Protein AF-Q2F6H3-F1 (afdb_monomer)

Organism: Anthopleura elegantissima (NCBI:txid6110)

InterPro domains:
  IPR001507 Zona pellucida domain [PS51034] (1-74)
  IPR042235 Zona pellucida, ZP-C domain [G3DSA:2.60.40.4100] (1-104)
  IPR055355 ZP-C domain [PF00100] (4-67)

Radius of gyration: 40.19 Å; Cα contacts (8 Å, |Δi|>4): 117; chains: 1; bounding box: 58×63×116 Å

Structure (mmCIF, N/CA/C/O backbone):
data_AF-Q2F6H3-F1
#
_entry.id   AF-Q2F6H3-F1
#
loop_
_atom_site.group_PDB
_atom_site.id
_atom_site.type_symbol
_atom_site.label_atom_id
_atom_site.label_alt_id
_atom_site.label_comp_id
_atom_site.label_asym_id
_atom_site.label_entity_id
_atom_site.label_seq_id
_atom_site.pdbx_PDB_ins_code
_atom_site.Cartn_x
_atom_site.Cartn_y
_atom_site.Cartn_z
_atom_site.occupancy
_atom_site.B_iso_or_equiv
_atom_site.auth_seq_id
_atom_site.auth_comp_id
_atom_site.auth_asym_id
_atom_site.auth_atom_id
_atom_site.pdbx_PDB_model_num
ATOM 1 N N . THR A 1 1 ? 6.925 -10.513 13.597 1.00 54.00 1 THR A N 1
ATOM 2 C CA . THR A 1 1 ? 6.490 -9.971 12.298 1.00 54.00 1 THR A CA 1
ATOM 3 C C . THR A 1 1 ? 6.135 -11.144 11.428 1.00 54.00 1 THR A C 1
ATOM 5 O O . THR A 1 1 ? 6.968 -12.026 11.260 1.00 54.00 1 THR A O 1
ATOM 8 N N . GLU A 1 2 ? 4.896 -11.218 10.959 1.00 65.94 2 GLU A N 1
ATOM 9 C CA . GLU A 1 2 ? 4.576 -12.183 9.911 1.00 65.94 2 GLU A CA 1
ATOM 10 C C . GLU A 1 2 ? 5.309 -11.773 8.621 1.00 65.94 2 GLU A C 1
ATOM 12 O O . GLU A 1 2 ? 5.440 -10.583 8.328 1.00 65.94 2 GLU A O 1
ATOM 17 N N . GLY A 1 3 ? 5.913 -12.741 7.930 1.00 72.31 3 GLY A N 1
ATOM 18 C CA . GLY A 1 3 ? 6.694 -12.494 6.714 1.00 72.31 3 GLY A CA 1
ATOM 19 C C . GLY A 1 3 ? 5.813 -12.311 5.475 1.00 72.31 3 GLY A C 1
ATOM 20 O O . GLY A 1 3 ? 4.623 -12.594 5.518 1.00 72.31 3 GLY A O 1
ATOM 21 N N . TYR A 1 4 ? 6.418 -11.912 4.348 1.00 77.69 4 TYR A N 1
ATOM 22 C CA . TYR A 1 4 ? 5.740 -11.749 3.047 1.00 77.69 4 TYR A CA 1
ATOM 23 C C . TYR A 1 4 ? 4.875 -12.963 2.650 1.00 77.69 4 TYR A C 1
ATOM 25 O O . TYR A 1 4 ? 3.814 -12.811 2.048 1.00 77.69 4 TYR A O 1
ATOM 33 N N . ASP A 1 5 ? 5.312 -14.171 3.015 1.00 81.44 5 ASP A N 1
ATOM 34 C CA . ASP A 1 5 ? 4.651 -15.433 2.671 1.00 81.44 5 ASP A CA 1
ATOM 35 C C . ASP A 1 5 ? 3.561 -15.877 3.666 1.00 81.44 5 ASP A C 1
ATOM 37 O O . ASP A 1 5 ? 2.988 -16.958 3.501 1.00 81.44 5 ASP A O 1
ATOM 41 N N . SER A 1 6 ? 3.235 -15.071 4.683 1.00 83.00 6 SER A N 1
ATOM 42 C CA . SER A 1 6 ? 2.181 -15.421 5.642 1.00 83.00 6 SER A CA 1
ATOM 43 C C . SER A 1 6 ? 0.797 -15.421 4.993 1.00 83.00 6 SER A C 1
ATOM 45 O O . SER A 1 6 ? 0.596 -14.819 3.939 1.00 83.00 6 SER A O 1
ATOM 47 N N . LYS A 1 7 ? -0.162 -16.152 5.570 1.00 83.88 7 LYS A N 1
ATOM 48 C CA . LYS A 1 7 ? -1.519 -16.315 5.026 1.00 83.88 7 LYS A CA 1
ATOM 49 C C . LYS A 1 7 ? -2.559 -15.927 6.080 1.00 83.88 7 LYS A C 1
ATOM 51 O O . LYS A 1 7 ? -2.333 -16.202 7.255 1.00 83.88 7 LYS A O 1
ATOM 56 N N . PRO A 1 8 ? -3.723 -15.389 5.670 1.00 85.50 8 PRO A N 1
ATOM 57 C CA . PRO A 1 8 ? -4.172 -15.142 4.294 1.00 85.50 8 PRO A CA 1
ATOM 58 C C . PRO A 1 8 ? -3.537 -13.894 3.657 1.00 85.50 8 PRO A C 1
ATOM 60 O O . PRO A 1 8 ? -3.096 -12.987 4.350 1.00 85.50 8 PRO A O 1
ATOM 63 N N . GLN A 1 9 ? -3.512 -13.844 2.319 1.00 86.12 9 GLN A N 1
ATOM 64 C CA . GLN A 1 9 ? -2.998 -12.700 1.551 1.00 86.12 9 GLN A CA 1
ATOM 65 C C . GLN A 1 9 ? -4.082 -12.118 0.659 1.00 86.12 9 GLN A C 1
ATOM 67 O O . GLN A 1 9 ? -4.829 -12.859 0.021 1.00 86.12 9 GLN A O 1
ATOM 72 N N . TYR A 1 10 ? -4.091 -10.793 0.560 1.00 88.19 10 TYR A N 1
ATOM 73 C CA . TYR A 1 10 ? -4.896 -10.052 -0.397 1.00 88.19 10 TYR A CA 1
ATOM 74 C C . TYR A 1 10 ? -3.974 -9.348 -1.397 1.00 88.19 10 TYR A C 1
ATOM 76 O O . TYR A 1 10 ? -3.231 -8.435 -1.035 1.00 88.19 10 TYR A O 1
ATOM 84 N N . VAL A 1 11 ? -3.982 -9.804 -2.650 1.00 90.12 11 VAL A N 1
ATOM 85 C CA . VAL A 1 11 ? -3.079 -9.299 -3.693 1.00 90.12 11 VAL A CA 1
ATOM 86 C C . VAL A 1 11 ? -3.758 -8.156 -4.439 1.00 90.12 11 VAL A C 1
ATOM 88 O O . VAL A 1 11 ? -4.625 -8.397 -5.269 1.00 90.12 11 VAL A O 1
ATOM 91 N N . PHE A 1 12 ? -3.342 -6.917 -4.169 1.00 91.56 12 PHE A N 1
ATOM 92 C CA . PHE A 1 12 ? -3.881 -5.724 -4.840 1.00 91.56 12 PHE A CA 1
ATOM 93 C C . PHE A 1 12 ? -3.101 -5.338 -6.110 1.00 91.56 12 PHE A C 1
ATOM 95 O O . PHE A 1 12 ? -3.677 -4.752 -7.023 1.00 91.56 12 PHE A O 1
ATOM 102 N N . ILE A 1 13 ? -1.815 -5.698 -6.220 1.00 92.00 13 ILE A N 1
ATOM 103 C CA . ILE A 1 13 ? -0.996 -5.544 -7.436 1.00 92.00 13 ILE A CA 1
ATOM 104 C C . ILE A 1 13 ? -0.248 -6.853 -7.702 1.00 92.00 13 ILE A C 1
ATOM 106 O O . ILE A 1 13 ? 0.410 -7.384 -6.809 1.00 92.00 13 ILE A O 1
ATOM 110 N N . ASN A 1 14 ? -0.301 -7.351 -8.938 1.00 90.69 14 ASN A N 1
ATOM 111 C CA . ASN A 1 14 ? 0.447 -8.528 -9.379 1.00 90.69 14 ASN A CA 1
ATOM 112 C C . ASN A 1 14 ? 1.144 -8.249 -10.714 1.00 90.69 14 ASN A C 1
ATOM 114 O O . ASN A 1 14 ? 0.485 -7.872 -11.678 1.00 90.69 14 ASN A O 1
ATOM 118 N N . ASN A 1 15 ? 2.465 -8.450 -10.788 1.00 87.75 15 ASN A N 1
ATOM 119 C CA . ASN A 1 15 ? 3.271 -8.187 -11.991 1.00 87.75 15 ASN A CA 1
ATOM 120 C C . ASN A 1 15 ? 2.976 -6.814 -12.625 1.00 87.75 15 ASN A C 1
ATOM 122 O O . ASN A 1 15 ? 2.718 -6.716 -13.823 1.00 87.75 15 ASN A O 1
ATOM 126 N N . SER A 1 16 ? 2.967 -5.766 -11.795 1.00 89.44 16 SER A N 1
ATOM 127 C CA . SER A 1 16 ? 2.662 -4.383 -12.193 1.00 89.44 16 SER A CA 1
ATOM 128 C C . SER A 1 16 ? 1.230 -4.139 -12.696 1.00 89.44 16 SER A C 1
ATOM 130 O O . SER A 1 16 ? 0.927 -3.027 -13.116 1.00 89.44 16 SER A O 1
ATOM 132 N N . CYS A 1 17 ? 0.341 -5.132 -12.631 1.00 90.19 17 CYS A N 1
ATOM 133 C CA . CYS A 1 17 ? -1.080 -4.992 -12.936 1.00 90.19 17 CYS A CA 1
ATOM 134 C C . CYS A 1 17 ? -1.894 -4.830 -11.651 1.00 90.19 17 CYS A C 1
ATOM 136 O O . CYS A 1 17 ? -1.713 -5.596 -10.701 1.00 90.19 17 CYS A O 1
ATOM 138 N N . GLY A 1 18 ? -2.806 -3.857 -11.631 1.00 91.19 18 GLY A N 1
ATOM 139 C CA . GLY A 1 18 ? -3.804 -3.733 -10.571 1.00 91.19 18 GLY A CA 1
ATOM 140 C C . GLY A 1 18 ? -4.789 -4.901 -10.594 1.00 91.19 18 GLY A C 1
ATOM 141 O O . GLY A 1 18 ? -5.194 -5.335 -11.669 1.00 91.19 18 GLY A O 1
ATOM 142 N N . GLN A 1 19 ? -5.133 -5.418 -9.417 1.00 90.75 19 GLN A N 1
ATOM 143 C CA . GLN A 1 19 ? -6.074 -6.534 -9.235 1.00 90.75 19 GLN A CA 1
ATOM 144 C C . GLN A 1 19 ? -7.292 -6.153 -8.380 1.00 90.75 19 GLN A C 1
ATOM 146 O O . GLN A 1 19 ? -8.260 -6.901 -8.328 1.00 90.75 19 GLN A O 1
ATOM 151 N N . ASP A 1 20 ? -7.233 -5.012 -7.690 1.00 90.75 20 ASP A N 1
ATOM 152 C CA . ASP A 1 20 ? -8.292 -4.509 -6.817 1.00 90.75 20 ASP A CA 1
ATOM 153 C C . ASP A 1 20 ? -9.052 -3.365 -7.503 1.00 90.75 20 ASP A C 1
ATOM 155 O O . ASP A 1 20 ? -8.435 -2.437 -8.027 1.00 90.75 20 ASP A O 1
ATOM 159 N N . ASP A 1 21 ? -10.384 -3.406 -7.470 1.00 90.75 21 ASP A N 1
ATOM 160 C CA . ASP A 1 21 ? -11.243 -2.434 -8.165 1.00 90.75 21 ASP A CA 1
ATOM 161 C C . ASP A 1 21 ? -11.153 -1.008 -7.593 1.00 90.75 21 ASP A C 1
ATOM 163 O O . ASP A 1 21 ? -11.455 -0.026 -8.272 1.00 90.75 21 ASP A O 1
ATOM 167 N N . THR A 1 22 ? -10.747 -0.868 -6.330 1.00 92.94 22 THR A N 1
ATOM 168 C CA . THR A 1 22 ? -10.556 0.428 -5.664 1.00 92.94 22 THR A CA 1
ATOM 169 C C . THR A 1 22 ? -9.140 0.974 -5.842 1.00 92.94 22 THR A C 1
ATOM 171 O O . THR A 1 22 ? -8.866 2.118 -5.456 1.00 92.94 22 THR A O 1
ATOM 174 N N . LEU A 1 23 ? -8.235 0.180 -6.425 1.00 93.81 23 LEU A N 1
ATOM 175 C CA . LEU A 1 23 ? -6.858 0.566 -6.666 1.00 93.81 23 LEU A CA 1
ATOM 176 C C . LEU A 1 23 ? -6.777 1.629 -7.762 1.00 93.81 23 LEU A C 1
ATOM 178 O O . LEU A 1 23 ? -7.063 1.403 -8.935 1.00 93.81 23 LEU A O 1
ATOM 182 N N . LYS A 1 24 ? -6.251 2.787 -7.388 1.00 95.19 24 LYS A N 1
ATOM 183 C CA . LYS A 1 24 ? -5.747 3.792 -8.318 1.00 95.19 24 LYS A CA 1
ATOM 184 C C . LYS A 1 24 ? -4.242 3.624 -8.414 1.00 95.19 24 LYS A C 1
ATOM 186 O O . LYS A 1 24 ? -3.501 4.095 -7.547 1.00 95.19 24 LYS A O 1
ATOM 191 N N . TYR A 1 25 ? -3.811 2.932 -9.458 1.00 93.56 25 TYR A N 1
ATOM 192 C CA . TYR A 1 25 ? -2.411 2.692 -9.767 1.00 93.56 25 TYR A CA 1
ATOM 193 C C . TYR A 1 25 ? -2.204 2.762 -11.275 1.00 93.56 25 TYR A C 1
ATOM 195 O O . TYR A 1 25 ? -2.883 2.073 -12.030 1.00 93.56 25 TYR A O 1
ATOM 203 N N . ASP A 1 26 ? -1.260 3.596 -11.692 1.00 89.50 26 ASP A N 1
ATOM 204 C CA . ASP A 1 26 ? -0.837 3.724 -13.081 1.00 89.50 26 ASP A CA 1
ATOM 205 C C . ASP A 1 26 ? 0.670 3.474 -13.133 1.00 89.50 26 ASP A C 1
ATOM 207 O O . ASP A 1 26 ? 1.455 4.235 -12.554 1.00 89.50 26 ASP A O 1
ATOM 211 N N . PHE A 1 27 ? 1.065 2.364 -13.757 1.00 89.44 27 PHE A N 1
ATOM 212 C CA . PHE A 1 27 ? 2.469 1.988 -13.864 1.00 89.44 27 PHE A CA 1
ATOM 213 C C . PHE A 1 27 ? 3.199 2.965 -14.789 1.00 89.44 27 PHE A C 1
ATOM 215 O O . PHE A 1 27 ? 2.817 3.160 -15.941 1.00 89.44 27 PHE A O 1
ATOM 222 N N . LYS A 1 28 ? 4.313 3.522 -14.308 1.00 88.00 28 LYS A N 1
ATOM 223 C CA . LYS A 1 28 ? 5.231 4.339 -15.114 1.00 88.00 28 LYS A CA 1
ATOM 224 C C . LYS A 1 28 ? 6.645 3.833 -14.923 1.00 88.00 28 LYS A C 1
ATOM 226 O O . LYS A 1 28 ? 7.019 3.529 -13.799 1.00 88.00 28 LYS A O 1
ATOM 231 N N . GLU A 1 29 ? 7.464 3.799 -15.965 1.00 87.25 29 GLU A N 1
ATOM 232 C CA . GLU A 1 29 ? 8.887 3.478 -15.818 1.00 87.25 29 GLU A CA 1
ATOM 233 C C . GLU A 1 29 ? 9.613 4.652 -15.137 1.00 87.25 29 GLU A C 1
ATOM 235 O O . GLU A 1 29 ? 10.157 5.548 -15.775 1.00 87.25 29 GLU A O 1
ATOM 240 N N . SER A 1 30 ? 9.533 4.706 -13.808 1.00 88.62 30 SER A N 1
ATOM 241 C CA . SER A 1 30 ? 10.093 5.783 -13.000 1.00 88.62 30 SER A CA 1
ATOM 242 C C . SER A 1 30 ? 10.590 5.253 -11.660 1.00 88.62 30 SER A C 1
ATOM 244 O O . SER A 1 30 ? 10.071 4.261 -11.141 1.00 88.62 30 SER A O 1
ATOM 246 N N . GLY A 1 31 ? 11.547 5.967 -11.060 1.00 89.88 31 GLY A N 1
ATOM 247 C CA . GLY A 1 31 ? 12.079 5.644 -9.734 1.00 89.88 31 GLY A CA 1
ATOM 248 C C . GLY A 1 31 ? 11.062 5.770 -8.592 1.00 89.88 31 GLY A C 1
ATOM 249 O O . GLY A 1 31 ? 11.391 5.441 -7.457 1.00 89.88 31 GLY A O 1
ATOM 250 N N . VAL A 1 32 ? 9.838 6.241 -8.863 1.00 91.50 32 VAL A N 1
ATOM 251 C CA . VAL A 1 32 ? 8.775 6.375 -7.863 1.00 91.50 32 VAL A CA 1
ATOM 252 C C . VAL A 1 32 ? 7.466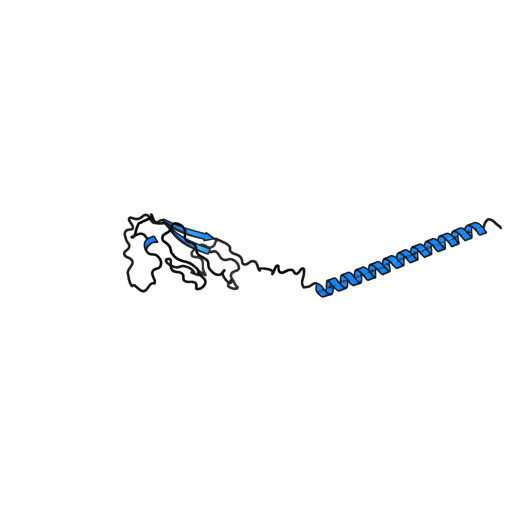 5.795 -8.391 1.00 91.50 32 VAL A C 1
ATOM 254 O O . VAL A 1 32 ? 6.887 6.298 -9.349 1.00 91.50 32 VAL A O 1
ATOM 257 N N . GLN A 1 33 ? 6.944 4.783 -7.704 1.00 92.44 33 GLN A N 1
ATOM 258 C CA . GLN A 1 33 ? 5.600 4.258 -7.944 1.00 92.44 33 GLN A CA 1
ATOM 259 C C . GLN A 1 33 ? 4.652 4.771 -6.862 1.00 92.44 33 GLN A C 1
ATOM 261 O O . GLN A 1 33 ? 4.972 4.710 -5.676 1.00 92.44 33 GLN A O 1
ATOM 266 N N . ARG A 1 34 ? 3.487 5.288 -7.262 1.00 94.69 34 ARG A N 1
ATOM 267 C CA . ARG A 1 34 ? 2.436 5.736 -6.339 1.00 94.69 34 ARG A CA 1
ATOM 268 C C . ARG A 1 34 ? 1.161 4.970 -6.623 1.00 94.69 34 ARG A C 1
ATOM 270 O O . ARG A 1 34 ? 0.754 4.867 -7.774 1.00 94.69 34 ARG A O 1
ATOM 277 N N . PHE A 1 35 ? 0.526 4.492 -5.568 1.00 93.94 35 PHE A N 1
ATOM 278 C CA . PHE A 1 35 ? -0.776 3.855 -5.636 1.00 93.94 35 PHE A CA 1
ATOM 279 C C . PHE A 1 35 ? -1.625 4.301 -4.448 1.00 93.94 35 PHE A C 1
ATOM 281 O O . PHE A 1 35 ? -1.105 4.731 -3.417 1.00 93.94 35 PHE A O 1
ATOM 288 N N . SER A 1 36 ? -2.936 4.194 -4.599 1.00 93.62 36 SER A N 1
ATOM 289 C CA . SER A 1 36 ? -3.886 4.293 -3.492 1.00 93.62 36 SER A CA 1
ATOM 290 C C . SER A 1 36 ? -4.951 3.224 -3.673 1.00 93.62 36 SER A C 1
ATOM 292 O O . SER A 1 36 ? -5.291 2.910 -4.807 1.00 93.62 36 SER A O 1
ATOM 294 N N . LEU A 1 37 ? -5.457 2.666 -2.584 1.00 91.25 37 LEU A N 1
ATOM 295 C CA . LEU A 1 37 ? -6.575 1.727 -2.581 1.00 91.25 37 LEU A CA 1
ATOM 296 C C . LEU A 1 37 ? -7.511 2.081 -1.427 1.00 91.25 37 LEU A C 1
ATOM 298 O O . LEU A 1 37 ? -7.095 2.768 -0.485 1.00 91.25 37 LEU A O 1
ATOM 302 N N . ALA A 1 38 ? -8.762 1.630 -1.490 1.00 87.06 38 ALA A N 1
ATOM 303 C CA . ALA A 1 38 ? -9.638 1.719 -0.335 1.00 87.06 38 ALA A CA 1
ATOM 304 C C . ALA A 1 38 ? -9.031 0.910 0.815 1.00 87.06 38 ALA A C 1
ATOM 306 O O . ALA A 1 38 ? -8.533 -0.199 0.626 1.00 87.06 38 ALA A O 1
ATOM 307 N N . ALA A 1 39 ? -9.045 1.492 2.014 1.00 76.19 39 ALA A N 1
ATOM 308 C CA . ALA A 1 39 ? -8.536 0.811 3.191 1.00 76.19 39 ALA A CA 1
ATOM 309 C C . ALA A 1 39 ? -9.291 -0.507 3.400 1.00 76.19 39 ALA A C 1
ATOM 311 O O . ALA A 1 39 ? -10.505 -0.585 3.196 1.00 76.19 39 ALA A O 1
ATOM 312 N N . PHE A 1 40 ? -8.554 -1.536 3.809 1.00 72.06 40 PHE A N 1
ATOM 313 C CA . PHE A 1 40 ? -9.094 -2.870 4.015 1.00 72.06 40 PHE A CA 1
ATOM 314 C C . PHE A 1 40 ? -10.272 -2.819 4.987 1.00 72.06 40 PHE A C 1
ATOM 316 O O . PHE A 1 40 ? -10.171 -2.263 6.083 1.00 72.06 40 PHE A O 1
ATOM 323 N N . ARG A 1 41 ? -11.384 -3.453 4.612 1.00 65.12 41 ARG A N 1
ATOM 324 C CA . ARG A 1 41 ? -12.374 -3.860 5.603 1.00 65.12 41 ARG A CA 1
ATOM 325 C C . ARG A 1 41 ? -11.738 -5.012 6.361 1.00 65.12 41 ARG A C 1
ATOM 327 O O . ARG A 1 41 ? -11.421 -6.028 5.744 1.00 65.12 41 ARG A O 1
ATOM 334 N N . PHE A 1 42 ? -11.498 -4.844 7.658 1.00 61.00 42 PHE A N 1
ATOM 335 C CA . PHE A 1 42 ? -10.995 -5.955 8.450 1.00 61.00 42 PHE A CA 1
ATOM 336 C C . PHE A 1 42 ? -11.937 -7.137 8.294 1.00 61.00 42 PHE A C 1
ATOM 338 O O . PHE A 1 42 ? -13.136 -7.038 8.571 1.00 61.00 42 PHE A O 1
ATOM 345 N N . LEU A 1 43 ? -11.383 -8.244 7.803 1.00 61.09 43 LEU A N 1
ATOM 346 C CA . LEU A 1 43 ? -12.003 -9.540 7.991 1.00 61.09 43 LEU A CA 1
ATOM 347 C C . LEU A 1 43 ? -12.234 -9.696 9.506 1.00 61.09 43 LEU A C 1
ATOM 349 O O . LEU A 1 43 ? -11.355 -9.290 10.269 1.00 61.09 43 LEU A O 1
ATOM 353 N N . PRO A 1 44 ? -13.379 -10.239 9.956 1.00 61.09 44 PRO A N 1
ATOM 354 C CA . PRO A 1 44 ? -13.745 -10.263 11.377 1.00 61.09 44 PRO A CA 1
ATOM 355 C C . PRO A 1 44 ? -12.638 -10.791 12.304 1.00 61.09 44 PRO A C 1
ATOM 357 O O . PRO A 1 44 ? -12.502 -10.327 13.435 1.00 61.09 44 PRO A O 1
ATOM 360 N N . ASP A 1 45 ? -11.810 -11.702 11.790 1.00 70.75 45 ASP A N 1
ATOM 361 C CA . ASP A 1 45 ? -10.753 -12.381 12.538 1.00 70.75 45 ASP A CA 1
ATOM 362 C C . ASP A 1 45 ? -9.388 -11.662 12.507 1.00 70.75 45 ASP A C 1
ATOM 364 O O . ASP A 1 45 ? -8.463 -12.065 13.212 1.00 70.75 45 ASP A O 1
ATOM 368 N N . PHE A 1 46 ? -9.236 -10.580 11.733 1.00 76.69 46 PHE A N 1
ATOM 369 C CA . PHE A 1 46 ? -7.955 -9.897 11.512 1.00 76.69 46 PHE A CA 1
ATOM 370 C C . PHE A 1 46 ? -8.027 -8.435 11.955 1.00 76.69 46 PHE A C 1
ATOM 372 O O . PHE A 1 46 ? -8.582 -7.587 11.264 1.00 76.69 46 PHE A O 1
ATOM 379 N N . LYS A 1 47 ? -7.433 -8.129 13.114 1.00 78.31 47 LYS A N 1
ATOM 380 C CA . LYS A 1 47 ? -7.436 -6.779 13.719 1.00 78.31 47 LYS A CA 1
ATOM 381 C C . LYS A 1 47 ? -6.250 -5.903 13.305 1.00 78.31 47 LYS A C 1
ATOM 383 O O . LYS A 1 47 ? -6.218 -4.712 13.608 1.00 78.31 47 LYS A O 1
ATOM 388 N N . GLU A 1 48 ? -5.260 -6.506 12.659 1.00 83.62 48 GLU A N 1
ATOM 389 C CA . GLU A 1 48 ? -4.028 -5.865 12.215 1.00 83.62 48 GLU A CA 1
ATOM 390 C C . GLU A 1 48 ? -3.678 -6.408 10.835 1.00 83.62 48 GLU A C 1
ATOM 392 O O . GLU A 1 48 ? -3.737 -7.617 10.616 1.00 83.62 48 GLU A O 1
ATOM 397 N N . VAL A 1 49 ? -3.310 -5.525 9.907 1.00 85.25 49 VAL A N 1
ATOM 398 C CA . VAL A 1 49 ? -2.846 -5.929 8.574 1.00 85.25 49 VAL A CA 1
ATOM 399 C C . VAL A 1 49 ? -1.477 -5.340 8.279 1.00 85.25 49 VAL A C 1
ATOM 401 O O . VAL A 1 49 ? -1.167 -4.215 8.676 1.00 85.25 49 VAL A O 1
ATOM 404 N N . TYR A 1 50 ? -0.661 -6.103 7.564 1.00 89.25 50 TYR A N 1
ATOM 405 C CA . TYR A 1 50 ? 0.623 -5.657 7.043 1.00 89.25 50 TYR A CA 1
ATOM 406 C C . TYR A 1 50 ? 0.519 -5.522 5.528 1.00 89.25 50 TYR A C 1
ATOM 408 O O . TYR A 1 50 ? -0.027 -6.387 4.844 1.00 89.25 50 TYR A O 1
ATOM 416 N N . LEU A 1 51 ? 1.035 -4.418 5.001 1.00 89.69 51 LEU A N 1
ATOM 417 C CA . LEU A 1 51 ? 1.138 -4.181 3.573 1.00 89.69 51 LEU A CA 1
ATOM 418 C C . LEU A 1 51 ? 2.538 -4.569 3.114 1.00 89.69 51 LEU A C 1
ATOM 420 O O . LEU A 1 51 ? 3.526 -4.004 3.576 1.00 89.69 51 LEU A O 1
ATOM 424 N N . HIS A 1 52 ? 2.607 -5.518 2.189 1.00 92.31 52 HIS A N 1
ATOM 425 C CA . HIS A 1 52 ? 3.857 -6.020 1.640 1.00 92.31 52 HIS A CA 1
ATOM 426 C C . HIS A 1 52 ? 3.977 -5.679 0.153 1.00 92.31 52 HIS A C 1
ATOM 428 O O . HIS A 1 52 ? 3.033 -5.874 -0.610 1.00 92.31 52 HIS A O 1
ATOM 434 N N . CYS A 1 53 ? 5.153 -5.208 -0.263 1.00 92.00 53 CYS A N 1
ATOM 435 C CA . CYS A 1 53 ? 5.453 -4.853 -1.647 1.00 92.00 53 CYS A CA 1
ATOM 436 C C . CYS A 1 53 ? 6.785 -5.460 -2.074 1.00 92.00 53 CYS A C 1
ATOM 438 O O . CYS A 1 53 ? 7.817 -5.157 -1.485 1.00 92.00 53 CYS A O 1
ATOM 440 N N . ARG A 1 54 ? 6.776 -6.232 -3.159 1.00 91.75 54 ARG A N 1
ATOM 441 C CA . ARG A 1 54 ? 7.993 -6.647 -3.854 1.00 91.75 54 ARG A CA 1
ATOM 442 C C . ARG A 1 54 ? 8.325 -5.630 -4.933 1.00 91.75 54 ARG A C 1
ATOM 444 O O . ARG A 1 54 ? 7.598 -5.523 -5.922 1.00 91.75 54 ARG A O 1
ATOM 451 N N . VAL A 1 55 ? 9.390 -4.865 -4.737 1.00 92.25 55 VAL A N 1
ATOM 452 C CA . VAL A 1 55 ? 9.814 -3.803 -5.655 1.00 92.25 55 VAL A CA 1
ATOM 453 C C . VAL A 1 55 ? 11.024 -4.240 -6.465 1.00 92.25 55 VAL A C 1
ATOM 455 O O . VAL A 1 55 ? 11.900 -4.937 -5.961 1.00 92.25 55 VAL A O 1
ATOM 458 N N . VAL A 1 56 ? 11.075 -3.816 -7.726 1.00 91.25 56 VAL A N 1
ATOM 459 C CA . VAL A 1 56 ? 12.213 -4.046 -8.618 1.00 91.25 56 VAL A CA 1
ATOM 460 C C . VAL A 1 56 ? 12.730 -2.697 -9.092 1.00 91.25 56 VAL A C 1
ATOM 462 O O . VAL A 1 56 ? 11.965 -1.900 -9.632 1.00 91.25 56 VAL A O 1
ATOM 465 N N . ALA A 1 57 ? 14.019 -2.449 -8.893 1.00 91.25 57 ALA A N 1
ATOM 466 C CA . ALA A 1 57 ? 14.724 -1.302 -9.439 1.00 91.25 57 ALA A CA 1
ATOM 467 C C . ALA A 1 57 ? 15.600 -1.759 -10.607 1.00 91.25 57 ALA A C 1
ATOM 469 O O . ALA A 1 57 ? 16.361 -2.717 -10.475 1.00 91.25 57 ALA A O 1
ATOM 470 N N . CYS A 1 58 ? 15.502 -1.055 -11.730 1.00 89.25 58 CYS A N 1
ATOM 471 C CA . CYS A 1 58 ? 16.300 -1.315 -12.922 1.00 89.25 58 CYS A CA 1
ATOM 472 C C . CYS A 1 58 ? 17.136 -0.076 -13.268 1.00 89.25 58 CYS A C 1
ATOM 474 O O . CYS A 1 58 ? 16.709 1.049 -12.985 1.00 89.25 58 CYS A O 1
ATOM 476 N N . PRO A 1 59 ? 18.303 -0.241 -13.908 1.00 84.88 59 PRO A N 1
ATOM 477 C CA . PRO A 1 59 ? 19.003 0.872 -14.534 1.00 84.88 59 PRO A CA 1
ATOM 478 C C . PRO A 1 59 ? 18.118 1.525 -15.607 1.00 84.88 59 PRO A C 1
ATOM 480 O O . PRO A 1 59 ? 17.453 0.829 -16.374 1.00 84.88 59 PRO A O 1
ATOM 483 N N . GLY A 1 60 ? 18.115 2.857 -15.665 1.00 83.81 60 GLY A N 1
ATOM 484 C CA . GLY A 1 60 ? 17.271 3.597 -16.605 1.00 83.81 60 GLY A CA 1
ATOM 485 C C . GLY A 1 60 ? 17.626 3.331 -18.071 1.00 83.81 60 GLY A C 1
ATOM 486 O O . GLY A 1 60 ? 18.797 3.166 -18.413 1.00 83.81 60 GLY A O 1
ATOM 487 N N . GLY A 1 61 ? 16.610 3.320 -18.938 1.00 78.00 61 GLY A N 1
ATOM 488 C CA . GLY A 1 61 ? 16.777 3.219 -20.392 1.00 78.00 61 GLY A CA 1
ATOM 489 C C . GLY A 1 61 ? 17.031 1.804 -20.924 1.00 78.00 61 GLY A C 1
ATOM 490 O O . GLY A 1 61 ? 17.324 1.649 -22.108 1.00 78.00 61 GLY A O 1
ATOM 491 N N . GLN A 1 62 ? 16.917 0.770 -20.085 1.00 80.06 62 GLN A N 1
ATOM 492 C CA . GLN A 1 62 ? 17.117 -0.621 -20.498 1.00 80.06 62 GLN A CA 1
ATOM 493 C C . GLN A 1 62 ? 15.787 -1.289 -20.857 1.00 80.06 62 GLN A C 1
ATOM 495 O O . GLN A 1 62 ? 15.040 -1.747 -19.990 1.00 80.06 62 GLN A O 1
ATOM 500 N N . SER A 1 63 ? 15.502 -1.350 -22.161 1.00 79.56 63 SER A N 1
ATOM 501 C CA . SER A 1 63 ? 14.257 -1.910 -22.722 1.00 79.56 63 SER A CA 1
ATOM 502 C C . SER A 1 63 ? 14.052 -3.413 -22.474 1.00 79.56 63 SER A C 1
ATOM 504 O O . SER A 1 63 ? 12.935 -3.917 -22.576 1.00 79.56 63 SER A O 1
ATOM 506 N N . ASP A 1 64 ? 15.117 -4.136 -22.141 1.00 78.06 64 ASP A N 1
ATOM 507 C CA . ASP A 1 64 ? 15.120 -5.557 -21.793 1.00 78.06 64 ASP A CA 1
ATOM 508 C C . ASP A 1 64 ? 15.024 -5.809 -20.276 1.00 78.06 64 ASP A C 1
ATOM 510 O O . ASP A 1 64 ? 14.926 -6.964 -19.845 1.00 78.06 64 ASP A O 1
ATOM 514 N N . SER A 1 65 ? 15.011 -4.746 -19.464 1.00 82.56 65 SER A N 1
ATOM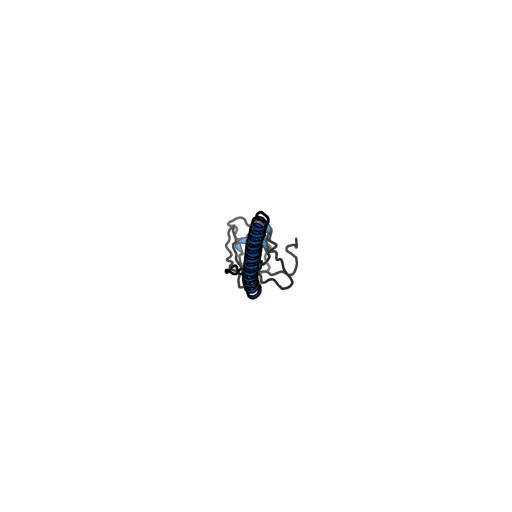 515 C CA . SER A 1 65 ? 14.858 -4.839 -18.012 1.00 82.56 65 SER A CA 1
ATOM 516 C C . SER A 1 65 ? 13.452 -5.278 -17.601 1.00 82.56 65 SER A C 1
ATOM 518 O O . SER A 1 65 ? 12.469 -5.163 -18.342 1.00 82.56 65 SER A O 1
ATOM 520 N N . ARG A 1 66 ? 13.313 -5.743 -16.356 1.00 82.38 66 ARG A N 1
ATOM 521 C CA . ARG A 1 66 ? 11.996 -6.075 -15.790 1.00 82.38 66 ARG A CA 1
ATOM 522 C C . ARG A 1 66 ? 11.062 -4.872 -15.683 1.00 82.38 66 ARG A C 1
ATOM 524 O O . ARG A 1 66 ? 9.849 -5.068 -15.721 1.00 82.38 66 ARG A O 1
ATOM 531 N N . CYS A 1 67 ? 11.610 -3.667 -15.563 1.00 87.38 67 CYS A N 1
ATOM 532 C CA . CYS A 1 67 ? 10.845 -2.435 -15.421 1.0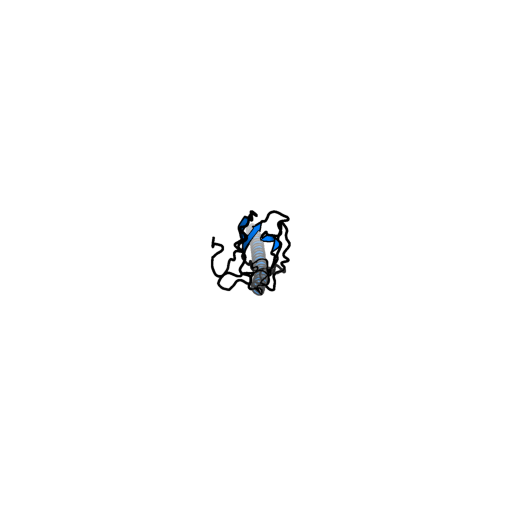0 87.38 67 CYS A CA 1
ATOM 533 C C . CYS A 1 67 ? 10.170 -2.035 -16.741 1.00 87.38 67 CYS A C 1
ATOM 535 O O . CYS A 1 67 ? 9.032 -1.582 -16.720 1.00 87.38 67 CYS A O 1
ATOM 537 N N . ALA A 1 68 ? 10.790 -2.314 -17.890 1.00 85.00 68 ALA A N 1
ATOM 538 C CA . ALA A 1 68 ? 10.214 -2.014 -19.205 1.00 85.00 68 ALA A CA 1
ATOM 539 C C . ALA A 1 68 ? 8.973 -2.867 -19.555 1.00 85.00 68 ALA A C 1
ATOM 541 O O . ALA A 1 68 ? 8.239 -2.565 -20.493 1.00 85.00 68 ALA A O 1
ATOM 542 N N . VAL A 1 69 ? 8.720 -3.953 -18.813 1.00 82.62 69 VAL A N 1
ATOM 543 C CA . VAL A 1 69 ? 7.614 -4.881 -19.098 1.00 82.62 69 VAL A CA 1
ATOM 544 C C . VAL A 1 69 ? 6.247 -4.291 -18.742 1.00 82.62 69 VAL A C 1
ATOM 546 O O . VAL A 1 69 ? 5.270 -4.603 -19.423 1.00 82.62 69 VAL A O 1
ATOM 549 N N . GLY A 1 70 ? 6.175 -3.472 -17.687 1.00 84.38 70 GLY A N 1
ATOM 550 C CA . GLY A 1 70 ? 4.918 -2.940 -17.158 1.00 84.38 70 GLY A CA 1
ATOM 551 C C . GLY A 1 70 ? 3.879 -4.024 -16.841 1.00 84.38 70 GLY A C 1
ATOM 552 O O . GLY A 1 70 ? 4.222 -5.169 -16.535 1.00 84.38 70 GLY A O 1
ATOM 553 N N . CYS A 1 71 ? 2.597 -3.658 -16.907 1.00 86.62 71 CYS A N 1
ATOM 554 C CA . CYS A 1 71 ? 1.498 -4.608 -16.763 1.00 86.62 71 CYS A CA 1
ATOM 555 C C . CYS A 1 71 ? 1.341 -5.454 -18.036 1.00 86.62 71 CYS A C 1
ATOM 557 O O . CYS A 1 71 ? 0.984 -4.942 -19.098 1.00 86.62 71 CYS A O 1
ATOM 559 N N . LYS A 1 72 ? 1.558 -6.770 -17.929 1.00 74.31 72 LYS A N 1
ATOM 560 C CA . LYS A 1 72 ? 1.193 -7.731 -18.978 1.00 74.31 72 LYS A CA 1
ATOM 561 C C . LYS A 1 72 ? -0.066 -8.481 -18.576 1.00 74.31 72 LYS A C 1
ATOM 563 O O . LYS A 1 72 ? -0.004 -9.388 -17.749 1.00 74.31 72 LYS A O 1
ATOM 568 N N . ASN A 1 73 ? -1.179 -8.163 -19.234 1.00 56.00 73 ASN A N 1
ATOM 569 C CA . ASN A 1 73 ? -2.377 -8.996 -19.196 1.00 56.00 73 ASN A CA 1
ATOM 570 C C . ASN A 1 73 ? -1.992 -10.396 -19.690 1.00 56.00 73 ASN A C 1
ATOM 572 O O . ASN A 1 73 ? -1.547 -10.577 -20.827 1.00 56.00 73 ASN A O 1
ATOM 576 N N . SER A 1 74 ? -2.083 -11.382 -18.808 1.00 49.78 74 SER A N 1
ATOM 577 C CA . SER A 1 74 ? -1.716 -12.774 -19.046 1.00 49.78 74 SER A CA 1
ATOM 578 C C . SER A 1 74 ? -2.676 -13.436 -20.043 1.00 49.78 74 SER A C 1
ATOM 580 O O . SER A 1 74 ? -3.550 -14.199 -19.657 1.00 49.78 74 SER A O 1
ATOM 582 N N . GLY A 1 75 ? -2.528 -13.119 -21.330 1.00 46.44 75 GLY A N 1
ATOM 583 C CA . GLY A 1 75 ? -3.202 -13.791 -22.450 1.00 46.44 75 GLY A CA 1
ATOM 584 C C . GLY A 1 75 ? -2.237 -14.373 -23.488 1.00 46.44 75 GLY A C 1
ATOM 585 O O . GLY A 1 75 ? -2.628 -15.182 -24.322 1.00 46.44 75 GLY A O 1
ATOM 586 N N . GLY A 1 76 ? -0.954 -14.010 -23.436 1.00 44.34 76 GLY A N 1
ATOM 587 C CA . GLY A 1 76 ? 0.071 -14.590 -24.295 1.00 44.34 76 GLY A CA 1
ATOM 588 C C . GLY A 1 76 ? 0.782 -15.736 -23.591 1.00 44.34 76 GLY A C 1
ATOM 589 O O . GLY A 1 76 ? 1.562 -15.491 -22.671 1.00 44.34 76 GLY A O 1
ATOM 590 N N . SER A 1 77 ? 0.557 -16.969 -24.053 1.00 47.94 77 SER A N 1
ATOM 591 C CA . SER A 1 77 ? 1.423 -18.131 -23.803 1.00 47.94 77 SER A CA 1
ATOM 592 C C . SER A 1 77 ? 2.827 -17.849 -24.351 1.00 47.94 77 SER A C 1
ATOM 594 O O . SER A 1 77 ? 3.216 -18.254 -25.442 1.00 47.94 77 SER A O 1
ATOM 596 N N . GLY A 1 78 ? 3.585 -17.051 -23.614 1.00 48.34 78 GLY A N 1
ATOM 597 C CA . GLY A 1 78 ? 4.964 -16.726 -23.898 1.00 48.34 78 GLY A CA 1
ATOM 598 C C . GLY A 1 78 ? 5.772 -17.206 -22.722 1.00 48.34 78 GLY A C 1
ATOM 599 O O . GLY A 1 78 ? 5.961 -16.460 -21.763 1.00 48.34 78 GLY A O 1
ATOM 600 N N . ARG A 1 79 ? 6.236 -18.458 -22.786 1.00 51.62 79 ARG A N 1
ATOM 601 C CA . ARG A 1 79 ? 7.314 -18.973 -21.938 1.00 51.62 79 ARG A CA 1
ATOM 602 C C . ARG A 1 79 ? 8.369 -17.875 -21.847 1.00 51.62 79 ARG A C 1
ATOM 604 O O . ARG A 1 79 ? 9.030 -17.583 -22.843 1.00 51.62 79 ARG A O 1
ATOM 611 N N . ARG A 1 80 ? 8.455 -17.219 -20.683 1.00 55.41 80 ARG A N 1
ATOM 612 C CA . ARG A 1 80 ? 9.390 -16.124 -20.424 1.00 55.41 80 ARG A CA 1
ATOM 613 C C . ARG A 1 80 ? 10.759 -16.636 -20.840 1.00 55.41 80 ARG A C 1
ATOM 615 O O . ARG A 1 80 ? 11.289 -17.544 -20.196 1.00 55.41 80 ARG A O 1
ATOM 622 N N . ARG A 1 81 ? 11.312 -16.112 -21.941 1.00 51.41 81 ARG A N 1
ATOM 623 C CA . ARG A 1 81 ? 12.736 -16.295 -22.207 1.00 51.41 81 ARG A CA 1
ATOM 624 C C . ARG A 1 81 ? 13.394 -15.752 -20.951 1.00 51.41 81 ARG A C 1
ATOM 626 O O . ARG A 1 81 ? 13.196 -14.586 -20.614 1.00 51.41 81 ARG A O 1
ATOM 633 N N . ARG A 1 82 ? 14.059 -16.624 -20.194 1.00 53.50 82 ARG A N 1
ATOM 634 C CA . ARG A 1 82 ? 15.008 -16.183 -19.182 1.00 53.50 82 ARG A CA 1
ATOM 635 C C . ARG A 1 82 ? 16.054 -15.452 -20.008 1.00 53.50 82 ARG A C 1
ATOM 637 O O . ARG A 1 82 ? 16.934 -16.094 -20.570 1.00 53.50 82 ARG A O 1
ATOM 644 N N . ALA A 1 83 ? 15.867 -14.151 -20.225 1.00 52.66 83 ALA A N 1
ATOM 645 C CA . ALA A 1 83 ? 16.982 -13.325 -20.617 1.00 52.66 83 ALA A CA 1
ATOM 646 C C . ALA A 1 83 ? 18.016 -13.627 -19.538 1.00 52.66 83 ALA A C 1
ATOM 648 O O . ALA A 1 83 ? 17.696 -13.566 -18.348 1.00 52.66 83 ALA A O 1
ATOM 649 N N . ALA A 1 84 ? 19.184 -14.120 -19.937 1.00 50.41 84 ALA A N 1
ATOM 650 C CA . ALA A 1 84 ? 20.334 -14.066 -19.062 1.00 50.41 84 ALA A CA 1
ATOM 651 C C . ALA A 1 84 ? 20.511 -12.570 -18.816 1.00 50.41 84 ALA A C 1
ATOM 653 O O . ALA A 1 84 ? 21.017 -11.875 -19.691 1.00 50.41 84 ALA A O 1
ATOM 654 N N . THR A 1 85 ? 19.891 -12.054 -17.752 1.00 55.59 85 THR A N 1
ATOM 655 C CA . THR A 1 85 ? 19.759 -10.621 -17.541 1.00 55.59 85 THR A CA 1
ATOM 656 C C . THR A 1 85 ? 21.170 -10.107 -17.306 1.00 55.59 85 THR A C 1
ATOM 658 O O . THR A 1 85 ? 21.718 -10.239 -16.216 1.00 55.59 85 THR A O 1
ATOM 661 N N . LEU A 1 86 ? 21.800 -9.592 -18.362 1.00 56.44 86 LEU A N 1
ATOM 662 C CA . LEU A 1 86 ? 23.057 -8.853 -18.262 1.00 56.44 86 LEU A CA 1
ATOM 663 C C . LEU A 1 86 ? 22.823 -7.545 -17.482 1.00 56.44 86 LEU A C 1
ATOM 665 O O . LEU A 1 86 ? 23.759 -6.960 -16.942 1.00 56.44 86 LEU A O 1
ATOM 669 N N . VAL A 1 87 ? 21.556 -7.129 -17.381 1.00 62.75 87 VAL A N 1
ATOM 670 C CA . VAL A 1 87 ? 21.066 -5.999 -16.596 1.00 62.75 87 VAL A CA 1
ATOM 671 C C . VAL A 1 87 ? 20.940 -6.370 -15.117 1.00 62.75 87 VAL A C 1
ATOM 673 O O . VAL A 1 87 ? 20.285 -7.342 -14.740 1.00 62.75 87 VAL A O 1
ATOM 676 N N . ARG A 1 88 ? 21.582 -5.579 -14.254 1.00 75.12 88 ARG A N 1
ATOM 677 C CA . ARG A 1 88 ? 21.503 -5.737 -12.798 1.00 75.12 88 ARG A CA 1
ATOM 678 C C . ARG A 1 88 ? 20.217 -5.118 -12.258 1.00 75.12 88 ARG A C 1
ATOM 680 O O . ARG A 1 88 ? 20.228 -3.978 -11.802 1.00 75.12 88 ARG A O 1
ATOM 687 N N . ASP A 1 89 ? 19.133 -5.881 -12.302 1.00 83.38 89 ASP A N 1
ATOM 688 C CA . ASP A 1 89 ? 17.896 -5.543 -11.598 1.00 83.38 89 ASP A CA 1
ATOM 689 C C . ASP A 1 89 ? 18.042 -5.873 -10.102 1.00 83.38 89 ASP A C 1
ATOM 691 O O . ASP A 1 89 ? 18.578 -6.923 -9.737 1.00 83.38 89 ASP A O 1
ATOM 695 N N . ILE A 1 90 ? 17.553 -4.993 -9.229 1.00 88.38 90 ILE A N 1
ATOM 696 C CA . ILE A 1 90 ? 17.564 -5.180 -7.773 1.00 88.38 90 ILE A CA 1
ATOM 697 C C . ILE A 1 90 ? 16.130 -5.413 -7.314 1.00 88.38 90 ILE A C 1
ATOM 699 O O . ILE A 1 90 ? 15.277 -4.553 -7.508 1.00 88.38 90 ILE A O 1
ATOM 703 N N . GLU A 1 91 ? 15.868 -6.558 -6.689 1.00 90.31 91 GLU A N 1
ATOM 704 C CA . GLU A 1 91 ? 14.573 -6.883 -6.089 1.00 90.31 91 GLU A CA 1
ATOM 705 C C . GLU A 1 91 ? 14.646 -6.751 -4.566 1.00 90.31 91 GLU A C 1
ATOM 707 O O . GLU A 1 91 ? 15.632 -7.173 -3.959 1.00 90.31 91 GLU A O 1
ATOM 712 N N . GLN A 1 92 ? 13.626 -6.147 -3.957 1.00 90.44 92 GLN A N 1
ATOM 713 C CA . GLN A 1 92 ? 13.516 -5.991 -2.507 1.00 90.44 92 GLN A CA 1
ATOM 714 C C . GLN A 1 92 ? 12.071 -6.160 -2.045 1.00 90.44 92 GLN A C 1
ATOM 716 O O . GLN A 1 92 ? 11.146 -5.650 -2.678 1.00 90.44 92 GLN A O 1
ATOM 721 N N . ASP A 1 93 ? 11.895 -6.821 -0.904 1.00 91.81 93 ASP A N 1
ATOM 722 C CA . ASP A 1 93 ? 10.601 -6.955 -0.243 1.00 91.81 93 ASP A CA 1
ATOM 723 C C . ASP A 1 93 ? 10.486 -5.897 0.863 1.00 91.81 93 ASP A C 1
ATOM 725 O O . ASP A 1 93 ? 11.276 -5.843 1.805 1.00 91.81 93 ASP A O 1
ATOM 729 N N . LEU A 1 94 ? 9.490 -5.026 0.733 1.00 91.94 94 LEU A N 1
ATOM 730 C CA . LEU A 1 94 ? 9.164 -3.961 1.673 1.00 91.94 94 LEU A CA 1
ATOM 731 C C . LEU A 1 94 ? 7.908 -4.337 2.456 1.00 91.94 94 LEU A C 1
ATOM 733 O O . LEU A 1 94 ? 6.992 -4.958 1.915 1.00 91.94 94 LEU A O 1
ATOM 737 N N . ALA A 1 95 ? 7.844 -3.922 3.718 1.00 92.12 95 ALA A N 1
ATOM 738 C CA . ALA A 1 95 ? 6.691 -4.135 4.583 1.00 92.12 95 ALA A CA 1
ATOM 739 C C . ALA A 1 95 ? 6.323 -2.845 5.326 1.00 92.12 95 ALA A C 1
ATOM 741 O O . ALA A 1 95 ? 7.198 -2.122 5.803 1.00 92.12 95 ALA A O 1
ATOM 742 N N . LEU A 1 96 ? 5.026 -2.576 5.447 1.00 90.50 96 LEU A N 1
ATOM 743 C CA . LEU A 1 96 ? 4.448 -1.478 6.218 1.00 90.50 96 LEU A CA 1
ATOM 744 C C . LEU A 1 96 ? 3.379 -2.039 7.158 1.00 90.50 96 LEU A C 1
ATOM 746 O O . LEU A 1 96 ? 2.492 -2.766 6.722 1.00 90.50 96 LEU A O 1
ATOM 750 N N . GLY A 1 97 ? 3.432 -1.689 8.440 1.00 87.69 97 GLY A N 1
ATOM 751 C CA . GLY A 1 97 ? 2.415 -2.100 9.406 1.00 87.69 97 GLY A CA 1
ATOM 752 C C . GLY A 1 97 ? 2.937 -2.239 10.839 1.00 87.69 97 GLY A C 1
ATOM 753 O O . GLY A 1 97 ? 4.122 -2.002 11.087 1.00 87.69 97 GLY A O 1
ATOM 754 N N . PRO A 1 98 ? 2.058 -2.636 11.778 1.00 88.62 98 PRO A N 1
ATOM 755 C CA . PRO A 1 98 ? 0.664 -3.027 11.539 1.00 88.62 98 PRO A CA 1
ATOM 756 C C . PRO A 1 98 ? -0.263 -1.826 11.294 1.00 88.62 98 PRO A C 1
ATOM 758 O O . PRO A 1 98 ? -0.178 -0.805 11.975 1.00 88.62 98 PRO A O 1
ATOM 761 N N . ILE A 1 99 ? -1.179 -1.959 10.335 1.00 86.81 99 ILE A N 1
ATOM 762 C CA . ILE A 1 99 ? -2.265 -1.006 10.084 1.00 86.81 99 ILE A CA 1
ATOM 763 C C . ILE A 1 99 ? -3.479 -1.458 10.897 1.00 86.81 99 ILE A C 1
ATOM 765 O O . ILE A 1 99 ? -3.941 -2.593 10.762 1.00 86.81 99 ILE A O 1
ATOM 769 N N . LYS A 1 100 ? -3.989 -0.552 11.735 1.00 84.94 100 LYS A N 1
ATOM 770 C CA . LYS A 1 100 ? -5.169 -0.746 12.585 1.00 84.94 100 LYS A CA 1
ATOM 771 C C . LYS A 1 100 ? -6.262 0.234 12.152 1.00 84.94 100 LYS A C 1
ATOM 773 O O . LYS A 1 100 ? -5.986 1.420 11.994 1.00 84.94 100 LYS A O 1
ATOM 778 N N . LEU A 1 101 ? -7.491 -0.239 11.963 1.00 75.88 101 LEU A N 1
ATOM 779 C CA . LEU A 1 101 ? -8.675 0.616 11.937 1.00 75.88 101 LEU A CA 1
ATOM 780 C C . LEU A 1 101 ? -8.880 1.087 13.369 1.00 75.88 101 LEU A C 1
ATOM 782 O O . LEU A 1 101 ? -9.209 0.308 14.262 1.0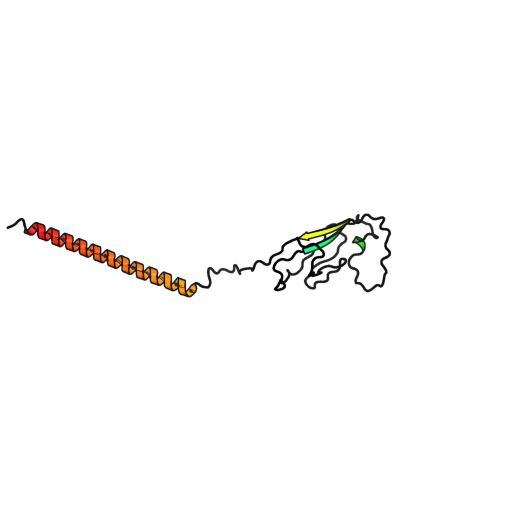0 75.88 101 LEU A O 1
ATOM 786 N N . THR A 1 102 ? -8.647 2.370 13.580 1.00 71.62 102 THR A N 1
ATOM 787 C CA . THR A 1 102 ? -9.218 3.058 14.723 1.00 71.62 102 THR A CA 1
ATOM 788 C C . THR A 1 102 ? -10.655 3.355 14.340 1.00 71.62 102 THR A C 1
ATOM 790 O O . THR A 1 102 ? -10.880 3.976 13.296 1.00 71.62 102 THR A O 1
ATOM 793 N N . ASP A 1 103 ? -11.620 2.919 15.147 1.00 68.88 103 ASP A N 1
ATOM 794 C CA . ASP A 1 103 ? -12.984 3.404 14.995 1.00 68.88 103 ASP A CA 1
ATOM 795 C C . ASP A 1 103 ? -12.914 4.928 15.015 1.00 68.88 103 ASP A C 1
ATOM 797 O O . ASP A 1 103 ? -12.490 5.543 15.998 1.00 68.88 103 ASP A O 1
ATOM 801 N N . ARG A 1 104 ? -13.263 5.551 13.883 1.00 57.59 104 ARG A N 1
ATOM 802 C CA . ARG A 1 104 ? -13.570 6.974 13.855 1.00 57.59 104 ARG A CA 1
ATOM 803 C C . ARG A 1 104 ? -14.815 7.108 14.713 1.00 57.59 104 ARG A C 1
ATOM 805 O O . ARG A 1 104 ? -15.928 7.056 14.205 1.00 57.59 104 ARG A O 1
ATOM 812 N N . GLN A 1 105 ? -14.616 7.260 16.018 1.00 46.03 105 GLN A N 1
ATOM 813 C CA . GLN A 1 105 ? -15.593 7.912 16.854 1.00 46.03 105 GLN A CA 1
ATOM 814 C C . GLN A 1 105 ? -15.829 9.242 16.165 1.00 46.03 105 GLN A C 1
ATOM 816 O O . GLN A 1 105 ? -14.917 10.069 16.060 1.00 46.03 105 GLN A O 1
ATOM 821 N N . GLU A 1 106 ? -17.009 9.353 15.567 1.00 45.19 106 GLU A N 1
ATOM 822 C CA . GLU A 1 106 ? -17.528 10.568 14.989 1.00 45.19 106 GLU A CA 1
ATOM 823 C C . GLU A 1 106 ? -17.261 11.662 16.019 1.00 45.19 106 GLU A C 1
ATOM 825 O O . GLU A 1 106 ? -17.917 11.783 17.047 1.00 45.19 106 GLU A O 1
ATOM 830 N N . SER A 1 107 ? -16.202 12.428 15.782 1.00 43.16 107 SER A N 1
ATOM 831 C CA . SER A 1 107 ? -15.945 13.665 16.502 1.00 43.16 107 SER A CA 1
ATOM 832 C C . SER A 1 107 ? -16.807 14.754 15.863 1.00 43.16 107 SER A C 1
ATOM 834 O O . SER A 1 107 ? -16.383 15.893 15.723 1.00 43.16 107 SER A O 1
ATOM 836 N N . SER A 1 108 ? -18.016 14.396 15.423 1.00 38.62 108 SER A N 1
ATOM 837 C CA . SER A 1 108 ? -19.143 15.300 15.333 1.00 38.62 108 SER A CA 1
ATOM 838 C C . SER A 1 108 ? -19.669 15.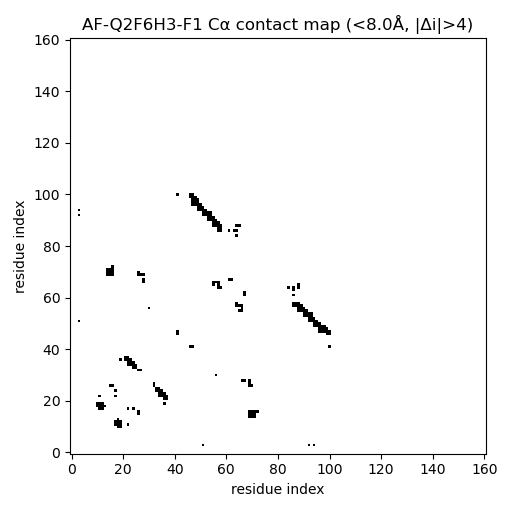439 16.760 1.00 38.62 108 SER A C 1
ATOM 840 O O . SER A 1 108 ? -20.521 14.704 17.233 1.00 38.62 108 SER A O 1
ATOM 842 N N . ALA A 1 109 ? -19.052 16.361 17.494 1.00 46.31 109 ALA A N 1
ATOM 843 C CA . ALA A 1 109 ? -19.721 17.144 18.522 1.00 46.31 109 ALA A CA 1
ATOM 844 C C . ALA A 1 109 ? -20.796 16.439 19.383 1.00 46.31 109 ALA A C 1
ATOM 846 O O . ALA A 1 109 ? -21.901 16.948 19.469 1.00 46.31 109 ALA A O 1
ATOM 847 N N . GLN A 1 110 ? -20.498 15.369 20.124 1.00 35.09 110 GLN A N 1
ATOM 848 C CA . GLN A 1 110 ? -21.318 15.047 21.296 1.00 35.09 110 GLN A CA 1
ATOM 849 C C . GLN A 1 110 ? -20.502 14.372 22.396 1.00 35.09 110 GLN A C 1
ATOM 851 O O . GLN A 1 110 ? -20.110 13.209 22.328 1.00 35.09 110 GLN A O 1
ATOM 856 N N . ALA A 1 111 ? -20.287 15.141 23.461 1.00 40.81 111 ALA A N 1
ATOM 857 C CA . ALA A 1 111 ? -20.034 14.614 24.785 1.00 40.81 111 ALA A CA 1
ATOM 858 C C . ALA A 1 111 ? -21.055 13.508 25.122 1.00 40.81 111 ALA A C 1
ATOM 860 O O . ALA A 1 111 ? -22.256 13.705 24.963 1.00 40.81 111 ALA A O 1
ATOM 861 N N . ALA A 1 112 ? -20.560 12.374 25.620 1.00 40.62 112 ALA A N 1
ATOM 862 C CA . ALA A 1 112 ? -21.266 11.459 26.518 1.00 4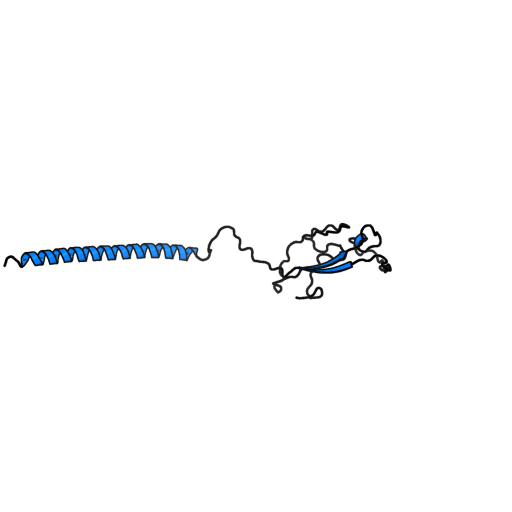0.62 112 ALA A CA 1
ATOM 863 C C . ALA A 1 112 ? -22.770 11.209 26.227 1.00 40.62 112 ALA A C 1
ATOM 865 O O . ALA A 1 112 ? -23.641 11.603 27.004 1.00 40.62 112 ALA A O 1
ATOM 866 N N . SER A 1 113 ? -23.100 10.469 25.166 1.00 50.41 113 SER A N 1
ATOM 867 C CA . SER A 1 113 ? -24.485 10.085 24.837 1.00 50.41 113 SER A CA 1
ATOM 868 C C . SER A 1 113 ? -24.977 8.788 25.509 1.00 50.41 113 SER A C 1
ATOM 870 O O . SER A 1 113 ? -25.696 8.003 24.903 1.00 50.41 113 SER A O 1
ATOM 872 N N . SER A 1 114 ? -24.690 8.611 26.802 1.00 50.84 114 SER A N 1
ATOM 873 C CA . SER A 1 114 ? -25.504 7.740 27.682 1.00 50.84 114 SER A CA 1
ATOM 874 C C . SER A 1 114 ? -26.003 8.471 28.934 1.00 50.84 114 SER A C 1
ATOM 876 O O . SER A 1 114 ? -26.643 7.879 29.798 1.00 50.84 114 SER A O 1
ATOM 878 N N . GLY A 1 115 ? -25.720 9.773 29.049 1.00 49.62 115 GLY A N 1
ATOM 879 C CA . GLY A 1 115 ? -25.966 10.546 30.264 1.00 49.62 115 GLY A CA 1
ATOM 880 C C . GLY A 1 115 ? -27.238 11.389 30.271 1.00 49.62 115 GLY A C 1
ATOM 881 O O . GLY A 1 115 ? -27.470 12.045 31.272 1.00 49.62 115 GLY A O 1
ATOM 882 N N . SER A 1 116 ? -28.058 11.417 29.214 1.00 63.78 116 SER A N 1
ATOM 883 C CA . SER A 1 116 ? -29.088 12.467 29.062 1.00 63.78 116 SER A CA 1
ATOM 884 C C . SER A 1 116 ? -30.161 12.486 30.169 1.00 63.78 116 SER A C 1
ATOM 886 O O . SER A 1 116 ? -30.567 13.562 30.599 1.00 63.78 116 SER A O 1
ATOM 888 N N . MET A 1 117 ? -30.566 11.333 30.715 1.00 56.03 117 MET A N 1
ATOM 889 C CA . MET A 1 117 ? -31.464 11.305 31.882 1.00 56.03 117 MET A CA 1
ATOM 890 C C . MET A 1 117 ? -30.707 11.540 33.200 1.00 56.03 117 MET A C 1
ATOM 892 O O . MET A 1 117 ? -31.198 12.231 34.088 1.00 56.03 117 MET A O 1
ATOM 896 N N . ILE A 1 118 ? -29.491 11.002 33.325 1.00 59.44 118 ILE A N 1
ATOM 897 C CA . ILE A 1 118 ? -28.704 11.069 34.563 1.00 59.44 118 ILE A CA 1
ATOM 898 C C . ILE A 1 118 ? -28.212 12.500 34.822 1.00 59.44 118 ILE A C 1
ATOM 900 O O . ILE A 1 118 ? -28.250 12.950 35.961 1.00 59.44 118 ILE A O 1
ATOM 904 N N . THR A 1 119 ? -27.815 13.252 33.791 1.00 60.69 119 THR A N 1
ATOM 905 C CA . THR A 1 119 ? -27.310 14.628 33.934 1.00 60.69 119 THR A CA 1
ATOM 906 C C . THR A 1 119 ? -28.401 15.629 34.301 1.00 60.69 119 THR A C 1
ATOM 908 O O . THR A 1 119 ? -28.148 16.543 35.080 1.00 60.69 119 THR A O 1
ATOM 911 N N . MET A 1 120 ? -29.631 15.452 33.810 1.00 59.44 120 MET A N 1
ATOM 912 C CA . MET A 1 120 ? -30.761 16.285 34.238 1.00 59.44 120 MET A CA 1
ATOM 913 C C . MET A 1 120 ? -31.160 15.980 35.685 1.00 59.44 120 MET A C 1
ATOM 915 O O . MET A 1 120 ? -31.368 16.900 36.476 1.00 59.44 120 MET A O 1
ATOM 919 N N . VAL A 1 121 ? -31.201 14.698 36.064 1.00 66.19 121 VAL A N 1
ATOM 920 C CA . VAL A 1 121 ? -31.546 14.287 37.432 1.00 66.19 121 VAL A CA 1
ATOM 921 C C . VAL A 1 121 ? -30.496 14.758 38.443 1.00 66.19 121 VAL A C 1
ATOM 923 O O . VAL A 1 121 ? -30.870 15.234 39.514 1.00 66.19 121 VAL A O 1
ATOM 926 N N . THR A 1 122 ? -29.198 14.707 38.119 1.00 68.50 122 THR A N 1
ATOM 927 C CA . THR A 1 122 ? -28.142 15.174 39.036 1.00 68.50 122 THR A CA 1
ATOM 928 C C . THR A 1 122 ? -28.156 16.686 39.231 1.00 68.50 122 THR A C 1
ATOM 930 O O . THR A 1 122 ? -27.998 17.145 40.362 1.00 68.50 122 THR A O 1
ATOM 933 N N . ILE A 1 123 ? -28.396 17.468 38.174 1.00 74.12 123 ILE A N 1
ATOM 934 C CA . ILE A 1 123 ? -28.492 18.932 38.280 1.00 74.12 123 ILE A CA 1
ATOM 935 C C . ILE A 1 123 ? -29.716 19.322 39.118 1.00 74.12 123 ILE A C 1
ATOM 937 O O . ILE A 1 123 ? -29.590 20.112 40.054 1.00 74.12 123 ILE A O 1
ATOM 941 N N . VAL A 1 124 ? -30.885 18.731 38.849 1.00 74.94 124 VAL A N 1
ATOM 942 C CA . VAL A 1 124 ? -32.118 19.033 39.598 1.00 74.94 124 VAL A CA 1
ATOM 943 C C . VAL A 1 124 ? -31.996 18.615 41.068 1.00 74.94 124 VAL A C 1
ATOM 945 O O . VAL A 1 124 ? -32.333 19.401 41.955 1.00 74.94 124 VAL A O 1
ATOM 948 N N . ALA A 1 125 ? -31.455 17.426 41.352 1.00 76.06 125 ALA A N 1
ATOM 949 C CA . ALA A 1 125 ? -31.239 16.963 42.723 1.00 76.06 125 ALA A CA 1
ATOM 950 C C . ALA A 1 125 ? -30.216 17.829 43.479 1.00 76.06 125 ALA A C 1
ATOM 952 O O . ALA A 1 125 ? -30.419 18.133 44.655 1.00 76.06 125 ALA A O 1
ATOM 953 N N . GLY A 1 126 ? -29.149 18.273 42.807 1.00 83.00 126 GLY A N 1
ATOM 954 C CA . GLY A 1 126 ? -28.137 19.154 43.391 1.00 83.00 126 GLY A CA 1
ATOM 955 C C . GLY A 1 126 ? -28.697 20.524 43.777 1.00 83.00 126 GLY A C 1
ATOM 956 O O . GLY A 1 126 ? -28.467 20.989 44.893 1.00 83.00 126 GLY A O 1
ATOM 957 N N . VAL A 1 127 ? -29.485 21.147 42.894 1.00 86.88 127 VAL A N 1
ATOM 958 C CA . VAL A 1 127 ? -30.104 22.458 43.160 1.00 86.88 127 VAL A CA 1
ATOM 959 C C . VAL A 1 127 ? -31.119 22.362 44.300 1.00 86.88 127 VAL A C 1
ATOM 961 O O . VAL A 1 127 ? -31.083 23.181 45.218 1.00 86.88 127 VAL A O 1
ATOM 964 N N . LEU A 1 128 ? -31.981 21.340 44.297 1.00 86.00 128 LEU A N 1
ATOM 965 C CA . LEU A 1 128 ? -32.949 21.128 45.378 1.00 86.00 128 LEU A CA 1
ATOM 966 C C . LEU A 1 128 ? -32.254 20.855 46.720 1.00 86.00 128 LEU A C 1
ATOM 968 O O . LEU A 1 128 ? -32.627 21.448 47.732 1.00 86.00 128 LEU A O 1
ATOM 972 N N . GLY A 1 129 ? -31.209 20.023 46.730 1.00 88.56 129 GLY A N 1
ATOM 973 C CA . GLY A 1 129 ? -30.425 19.743 47.934 1.00 88.56 129 GLY A CA 1
ATOM 974 C C . GLY A 1 129 ? -29.734 20.989 48.494 1.00 88.56 129 GLY A C 1
ATOM 975 O O . GLY A 1 129 ? -29.777 21.231 49.702 1.00 88.56 129 GLY A O 1
ATOM 976 N N . PHE A 1 130 ? -29.158 21.822 47.624 1.00 91.00 130 PHE A N 1
ATOM 977 C CA . PHE A 1 130 ? -28.512 23.071 48.026 1.00 91.00 130 PHE A CA 1
ATOM 978 C C . PHE A 1 130 ? -29.511 24.076 48.614 1.00 91.00 130 PHE A C 1
ATOM 980 O O . PHE A 1 130 ? -29.251 24.661 49.665 1.00 91.00 130 PHE A O 1
ATOM 987 N N . LEU A 1 131 ? -30.689 24.224 47.996 1.00 92.50 131 LEU A N 1
ATOM 988 C CA . LEU A 1 13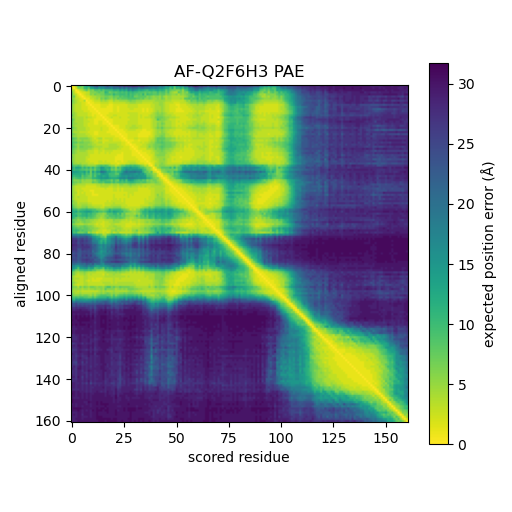1 ? -31.748 25.100 48.506 1.00 92.50 131 LEU A CA 1
ATOM 989 C C . LEU A 1 131 ? -32.229 24.667 49.898 1.00 92.50 131 LEU A C 1
ATOM 991 O O . LEU A 1 131 ? -32.356 25.506 50.791 1.00 92.50 131 LEU A O 1
ATOM 995 N N . VAL A 1 132 ? -32.438 23.364 50.116 1.00 94.25 132 VAL A N 1
ATOM 996 C CA . VAL A 1 132 ? -32.832 22.831 51.431 1.00 94.25 132 VAL A CA 1
ATOM 997 C C . VAL A 1 132 ? -31.737 23.077 52.473 1.00 94.25 132 VAL A C 1
ATOM 999 O O . VAL A 1 132 ? -32.037 23.534 53.577 1.00 94.25 132 VAL A O 1
ATOM 1002 N N . LEU A 1 133 ? -30.468 22.849 52.124 1.00 94.00 133 LEU A N 1
ATOM 1003 C CA . LEU A 1 133 ? -29.338 23.096 53.022 1.00 94.00 133 LEU A CA 1
ATOM 1004 C C . LEU A 1 133 ? -29.257 24.572 53.442 1.00 94.00 133 LEU A C 1
ATOM 1006 O O . LEU A 1 133 ? -29.114 24.872 54.630 1.00 94.00 133 LEU A O 1
ATOM 1010 N N . CYS A 1 134 ? -29.410 25.500 52.494 1.00 93.50 134 CYS A N 1
ATOM 1011 C CA . CYS A 1 134 ? -29.426 26.934 52.777 1.00 93.50 134 CYS A CA 1
ATOM 1012 C C . CYS A 1 134 ? -30.576 27.333 53.714 1.00 93.50 134 CYS A C 1
ATOM 1014 O O . CYS A 1 134 ? -30.360 28.114 54.644 1.00 93.50 134 CYS A O 1
ATOM 1016 N N . LEU A 1 135 ? -31.779 26.780 53.516 1.00 94.69 135 LEU A N 1
ATOM 1017 C CA . LEU A 1 135 ? -32.932 27.062 54.377 1.00 94.69 135 LEU A CA 1
ATOM 1018 C C . LEU A 1 135 ? -32.721 26.559 55.809 1.00 94.69 135 LEU A C 1
ATOM 1020 O O . LEU A 1 135 ? -33.003 27.292 56.758 1.00 94.69 135 LEU A O 1
ATOM 1024 N N . VAL A 1 136 ? -32.171 25.355 55.987 1.00 95.00 136 VAL A N 1
ATOM 1025 C CA . VAL A 1 136 ? -31.865 24.812 57.322 1.00 95.00 136 VAL A CA 1
ATOM 1026 C C . VAL A 1 136 ? -30.843 25.690 58.045 1.00 95.00 136 VAL A C 1
ATOM 1028 O O . VAL A 1 136 ? -31.043 26.029 59.213 1.00 95.00 136 VAL A O 1
ATOM 1031 N N . ILE A 1 137 ? -29.785 26.127 57.354 1.00 94.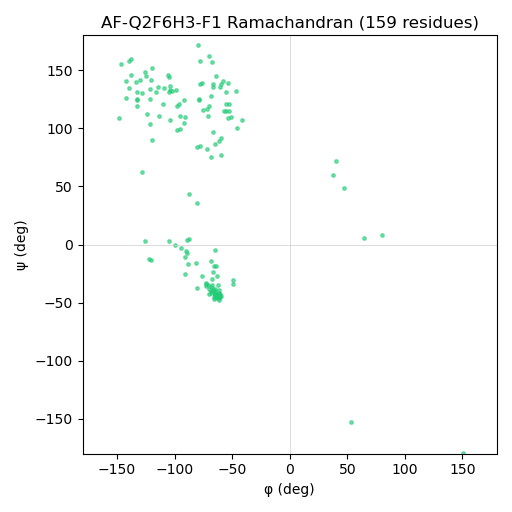12 137 ILE A N 1
ATOM 1032 C CA . ILE A 1 137 ? -28.774 27.026 57.930 1.00 94.12 137 ILE A CA 1
ATOM 1033 C C . ILE A 1 137 ? -29.407 28.361 58.344 1.00 94.12 137 ILE A C 1
ATOM 1035 O O . ILE A 1 137 ? -29.181 28.823 59.464 1.00 94.12 137 ILE A O 1
ATOM 1039 N N . ALA A 1 138 ? -30.241 28.961 57.489 1.00 93.25 138 ALA A N 1
ATOM 1040 C CA . ALA A 1 138 ? -30.935 30.208 57.805 1.00 93.25 138 ALA A CA 1
ATOM 1041 C C . ALA A 1 138 ? -31.836 30.064 59.043 1.00 93.25 138 ALA A C 1
ATOM 1043 O O . ALA A 1 138 ? -31.794 30.905 59.942 1.00 93.25 138 ALA A O 1
ATOM 1044 N N . ILE A 1 139 ? -32.590 28.965 59.134 1.00 93.50 139 ILE A N 1
ATOM 1045 C CA . ILE A 1 139 ? -33.445 28.651 60.282 1.00 93.50 139 ILE A CA 1
ATOM 1046 C C . ILE A 1 139 ? -32.609 28.511 61.563 1.00 93.50 139 ILE A C 1
ATOM 1048 O O . ILE A 1 139 ? -32.933 29.141 62.569 1.00 93.50 139 ILE A O 1
ATOM 1052 N N . VAL A 1 140 ? -31.501 27.761 61.536 1.00 93.00 140 VAL A N 1
ATOM 1053 C CA . VAL A 1 140 ? -30.604 27.601 62.698 1.00 93.00 140 VAL A CA 1
ATOM 1054 C C . VAL A 1 140 ? -30.027 28.944 63.147 1.00 93.00 140 VAL A C 1
ATOM 1056 O O . VAL A 1 140 ? -29.993 29.225 64.348 1.00 93.00 140 VAL A O 1
ATOM 1059 N N . ILE A 1 141 ? -29.615 29.799 62.207 1.00 90.88 141 ILE A N 1
ATOM 1060 C CA . ILE A 1 141 ? -29.123 31.148 62.514 1.00 90.88 141 ILE A CA 1
ATOM 1061 C C . ILE A 1 141 ? -30.227 31.979 63.177 1.00 90.88 141 ILE A C 1
ATOM 1063 O O . ILE A 1 141 ? -29.970 32.621 64.195 1.00 90.88 141 ILE A O 1
ATOM 1067 N N . ILE A 1 142 ? -31.458 31.948 62.657 1.00 90.69 142 ILE A N 1
ATOM 1068 C CA . ILE A 1 142 ? -32.596 32.675 63.238 1.00 90.69 142 ILE A CA 1
ATOM 1069 C C . ILE A 1 142 ? -32.912 32.158 64.645 1.00 90.69 142 ILE A C 1
ATOM 1071 O O . ILE A 1 142 ? -33.066 32.966 65.561 1.00 90.69 142 ILE A O 1
ATOM 1075 N N . TYR A 1 143 ? -32.950 30.840 64.855 1.00 88.00 143 TYR A N 1
ATOM 1076 C CA . TYR A 1 143 ? -33.177 30.255 66.179 1.00 88.00 143 TYR A CA 1
ATOM 1077 C C . TYR A 1 143 ? -32.074 30.636 67.164 1.00 88.00 143 TYR A C 1
ATOM 1079 O O . TYR A 1 143 ? -32.384 31.040 68.283 1.00 88.00 143 TYR A O 1
ATOM 1087 N N . LYS A 1 144 ? -30.801 30.598 66.749 1.00 83.19 144 LYS A N 1
ATOM 1088 C CA . LYS A 1 144 ? -29.681 31.038 67.592 1.00 83.19 144 LYS A CA 1
ATOM 1089 C C . LYS A 1 144 ? -29.738 32.531 67.909 1.00 83.19 144 LYS A C 1
ATOM 1091 O O . LYS A 1 144 ? -29.527 32.906 69.060 1.00 83.19 144 LYS A O 1
ATOM 1096 N N . ARG A 1 145 ? -30.076 33.386 66.937 1.00 78.69 145 ARG A N 1
ATOM 1097 C CA . ARG A 1 145 ? -30.262 34.833 67.162 1.00 78.69 145 ARG A CA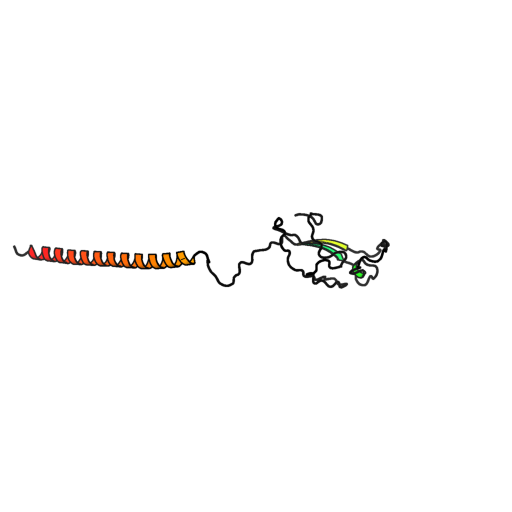 1
ATOM 1098 C C . ARG A 1 145 ? -31.426 35.105 68.115 1.00 78.69 145 ARG A C 1
ATOM 1100 O O . ARG A 1 145 ? -31.280 35.905 69.033 1.00 78.69 145 ARG A O 1
ATOM 1107 N N . LYS A 1 146 ? -32.550 34.402 67.949 1.00 76.06 146 LYS A N 1
ATOM 1108 C CA . LYS A 1 146 ? -33.716 34.518 68.833 1.00 76.06 146 LYS A CA 1
ATOM 1109 C C . LYS A 1 146 ? -33.392 34.037 70.248 1.00 76.06 146 LYS A C 1
ATOM 1111 O O . LYS A 1 146 ? -33.731 34.719 71.203 1.00 76.06 146 LYS A O 1
ATOM 1116 N N . GLN A 1 147 ? -32.683 32.918 70.392 1.00 70.19 147 GLN A N 1
ATOM 1117 C CA . GLN A 1 147 ? -32.272 32.394 71.694 1.00 70.19 147 GLN A CA 1
ATOM 1118 C C . GLN A 1 147 ? -31.260 33.317 72.389 1.00 70.19 147 GLN A C 1
ATOM 1120 O O . GLN A 1 147 ? -31.379 33.545 73.586 1.00 70.19 147 GLN A O 1
ATOM 1125 N N . SER A 1 148 ? -30.319 33.917 71.652 1.00 61.31 148 SER A N 1
ATOM 1126 C CA . SER A 1 148 ? -29.409 34.945 72.180 1.00 61.31 148 SER A CA 1
ATOM 1127 C C . SER A 1 148 ? -30.164 36.184 72.670 1.00 61.31 148 SER A C 1
ATOM 1129 O O . SER A 1 148 ? -29.836 36.699 73.736 1.00 61.31 148 SER A O 1
ATOM 1131 N N . HIS A 1 149 ? -31.219 36.608 71.967 1.00 60.53 149 HIS A N 1
ATOM 1132 C CA . HIS A 1 149 ? -32.078 37.709 72.406 1.00 60.53 149 HIS A CA 1
ATOM 1133 C C . HIS A 1 149 ? -32.910 37.348 73.649 1.00 60.53 149 HIS A C 1
ATOM 1135 O O . HIS A 1 149 ? -32.997 38.143 74.577 1.00 60.53 149 HIS A O 1
ATOM 1141 N N . THR A 1 150 ? -33.477 36.138 73.724 1.00 60.84 150 THR A N 1
ATOM 1142 C CA . THR A 1 150 ? -34.229 35.679 74.908 1.00 60.84 150 THR A CA 1
ATOM 1143 C C . THR A 1 150 ? -33.319 35.466 76.122 1.00 60.84 150 THR A C 1
ATOM 1145 O O . THR A 1 150 ? -33.713 35.774 77.243 1.00 60.84 150 THR A O 1
ATOM 1148 N N . ASN A 1 151 ? -32.091 34.982 75.916 1.00 57.91 151 ASN A N 1
ATOM 1149 C CA . ASN A 1 151 ? -31.096 34.817 76.978 1.00 57.91 151 ASN A CA 1
ATOM 1150 C C . ASN A 1 151 ? -30.527 36.170 77.441 1.00 57.91 151 ASN A C 1
ATOM 1152 O O . ASN A 1 151 ? -30.312 36.354 78.634 1.00 57.91 151 ASN A O 1
ATOM 1156 N N . GLY A 1 152 ? -30.348 37.131 76.527 1.00 57.16 152 GLY A N 1
ATOM 1157 C CA . GLY A 1 152 ? -29.990 38.515 76.859 1.00 57.16 152 GLY A CA 1
ATOM 1158 C C . GLY A 1 152 ? -31.107 39.251 77.605 1.00 57.16 152 GLY A C 1
ATOM 1159 O O . GLY A 1 152 ? -30.842 39.928 78.591 1.00 57.16 152 GLY A O 1
ATOM 1160 N N . ALA A 1 153 ? -32.368 39.039 77.215 1.00 56.09 153 ALA A N 1
ATOM 1161 C CA . ALA A 1 153 ? -33.528 39.572 77.930 1.00 56.09 153 ALA A CA 1
ATOM 1162 C C . ALA A 1 153 ? -33.710 38.931 79.319 1.00 56.09 153 ALA A C 1
ATOM 1164 O O . ALA A 1 153 ? -34.079 39.619 80.265 1.00 56.09 153 ALA A O 1
ATOM 1165 N N . LYS A 1 154 ? -33.394 37.636 79.484 1.00 50.94 154 LYS A N 1
ATOM 1166 C CA . LYS A 1 154 ? -33.398 36.974 80.803 1.00 50.94 154 LYS A CA 1
ATOM 1167 C C . LYS A 1 154 ? -32.303 37.485 81.745 1.00 50.94 154 LYS A C 1
ATOM 1169 O O . LYS A 1 154 ? -32.515 37.461 82.952 1.00 50.94 154 LYS A O 1
ATOM 1174 N N . LEU A 1 155 ? -31.166 37.947 81.219 1.00 54.09 155 LEU A N 1
ATOM 1175 C CA . LEU A 1 155 ? -30.080 38.515 82.028 1.00 54.09 155 LEU A CA 1
ATOM 1176 C C . LEU A 1 155 ? -30.379 39.940 82.518 1.00 54.09 155 LEU A C 1
ATOM 1178 O O . LEU A 1 155 ? -29.914 40.305 83.589 1.00 54.09 155 LEU A O 1
ATOM 1182 N N . LEU A 1 156 ? -31.198 40.716 81.799 1.00 53.62 156 LEU A N 1
ATOM 1183 C CA . LEU A 1 156 ? -31.602 42.061 82.236 1.00 53.62 156 LEU A CA 1
ATOM 1184 C C . LEU A 1 156 ? -32.758 42.068 83.253 1.00 53.62 156 LEU A C 1
ATOM 1186 O O . LEU A 1 156 ? -32.949 43.069 83.927 1.00 53.62 156 LEU A O 1
ATOM 1190 N N . VAL A 1 157 ? -33.498 40.963 83.411 1.00 52.62 157 VAL A N 1
ATOM 1191 C CA . VAL A 1 157 ? -34.589 40.848 84.405 1.00 52.62 157 VAL A CA 1
ATOM 1192 C C . VAL A 1 157 ? -34.092 40.365 85.780 1.00 52.62 157 VAL A C 1
ATOM 1194 O O . VAL A 1 157 ? -34.775 40.545 86.778 1.00 52.62 157 VAL A O 1
ATOM 1197 N N . GLN A 1 158 ? -32.891 39.787 85.878 1.00 49.00 158 GLN A N 1
ATOM 1198 C CA . GLN A 1 158 ? -32.309 39.340 87.158 1.00 49.00 158 GLN A CA 1
ATOM 1199 C C . GLN A 1 158 ? -31.478 40.414 87.883 1.00 49.00 158 GLN A C 1
ATOM 1201 O O . GLN A 1 158 ? -30.906 40.116 88.924 1.00 49.00 158 GLN A O 1
ATOM 1206 N N . GLN A 1 159 ? -31.415 41.647 87.366 1.00 50.38 159 GLN A N 1
ATOM 1207 C CA . GLN A 1 159 ? -30.744 42.763 88.046 1.00 50.38 159 GLN A CA 1
ATOM 1208 C C . GLN A 1 159 ? -31.719 43.773 88.687 1.00 50.38 159 GLN A C 1
ATOM 1210 O O . GLN A 1 159 ? -31.277 44.741 89.297 1.00 50.38 159 GLN A O 1
ATOM 1215 N N . GLU A 1 160 ? -33.030 43.518 88.618 1.00 51.41 160 GLU A N 1
ATOM 1216 C CA . GLU A 1 160 ? -34.066 44.260 89.354 1.00 51.41 160 GLU A CA 1
ATOM 1217 C C . GLU A 1 160 ? -34.994 43.299 90.123 1.00 51.41 160 GLU A C 1
ATOM 1219 O O . GLU A 1 160 ? -36.192 43.209 89.855 1.00 51.41 160 GLU A O 1
ATOM 1224 N N . ALA A 1 161 ? -34.427 42.549 91.071 1.00 40.81 161 ALA A N 1
ATOM 1225 C CA . ALA A 1 161 ? -35.155 41.923 92.177 1.00 40.81 161 ALA A CA 1
ATOM 1226 C C . ALA A 1 161 ? -34.260 41.866 93.420 1.00 40.81 161 ALA A C 1
ATOM 1228 O O . ALA A 1 161 ? -33.088 41.450 93.269 1.00 40.81 161 ALA A O 1
#

pLDDT: mean 75.39, std 17.08, range [35.09, 95.19]

Sequence (161 aa):
TEGYDSKPQYVFINNSCGQDDTLKYDFKESGVQRFSLAAFRFLPDFKEVYLHCRVVACPGGQSDSRCAVGCKNSGGSGRRRRAATLVRDIEQDLALGPIKLTDRQESSAQAASSGSMITMVTIVAGVLGFLVLCLVIAIVIIYKRKQSHTNGAKLLVQQEA

Secondary structure (DSSP, 8-state):
---TT-SS---SEETTEE-STT-EE---SSS---EE-PPPPPPTT-S-EEEEEEEEE--TT-TTSSGGG----TTS----------S--EEEEEEEEEE--------SS-S-TT-HHHHHHHHHHHHHHHHHHHHHHHHHHHHHHHHHHHHHHHHHHTT--

Mean predicted aligned error: 17.68 Å

Solvent-accessible surface area (backbone atoms only — not comparable to full-atom values): 10606 Å² total; per-residue (Å²): 131,86,57,93,84,49,80,89,78,84,75,50,64,55,73,67,29,78,66,38,94,61,50,51,66,73,84,62,94,56,99,68,87,68,70,48,57,69,77,80,78,66,54,96,90,43,78,61,45,72,50,70,46,82,47,74,49,57,67,84,91,44,77,86,39,82,56,62,59,50,56,66,80,90,78,70,95,59,82,75,74,77,64,81,65,86,63,77,65,47,76,48,80,46,79,48,69,76,48,62,86,71,83,77,70,72,82,70,85,67,82,70,92,85,36,76,68,59,56,54,51,51,52,54,51,49,54,54,52,50,53,52,52,52,52,53,52,52,50,54,51,50,51,52,53,50,48,52,50,54,53,52,54,55,59,64,57,68,78,75,121

Foldseek 3Di:
DDDPPDDDDDDQADLQDGDDPQKDFDQDLDPDGDIDGPDDDDDPVGQWDKDKDKDKDWDPPDCPDSSVVHDDDPPDPDPPPPPVCPTDIDIDMDMDDRDGDDPPPPPPDDDDVVCPVVVVVVVVVVVVVVVVVVVVVVVVVVVVVVVVVVVVVVVVVVVPD